Protein AF-A0A762GN26-F1 (afdb_monomer)

InterPro domains:
  IPR032493 Phage tail tube protein family [PF16463] (16-142)

Sequence 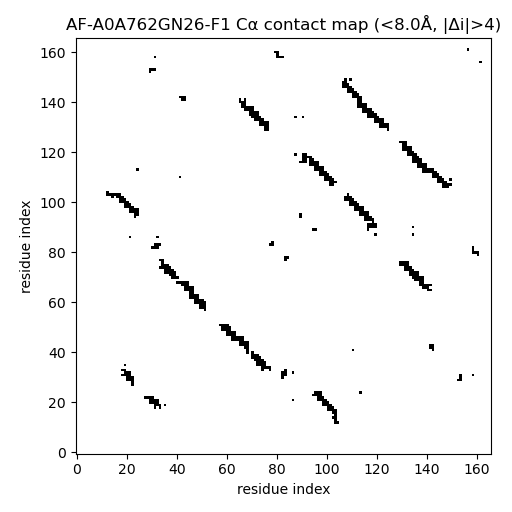(166 aa):
MTDTVTNDERNATLGAGTKSYWRPLGSTEWKKCPGLISIGDVGNEAPTLEQTTLEDKAKRYMAGIFDGPDKELKGRRYPGNTYQNEFAAAARASELVEMRHEWPTTPIISAEYEVALLGYRVVETSNTETVNFVVKGKQNGLVIWNDNATAAFPDDDAASGADPDE

Structure (mmCIF, N/CA/C/O backbone):
data_AF-A0A762GN26-F1
#
_entry.id   AF-A0A762GN26-F1
#
loop_
_atom_site.group_PDB
_atom_site.id
_atom_site.type_symbol
_atom_site.label_atom_id
_atom_site.label_alt_id
_atom_site.label_comp_id
_atom_site.label_asym_id
_atom_site.label_entity_id
_atom_site.label_seq_id
_atom_site.pdbx_PDB_ins_code
_atom_site.Cartn_x
_atom_site.Cartn_y
_atom_site.Cartn_z
_atom_site.occupancy
_atom_site.B_iso_or_equiv
_atom_site.auth_seq_id
_atom_site.auth_comp_id
_atom_site.auth_asym_id
_atom_site.auth_atom_id
_atom_site.pdbx_PDB_model_num
ATOM 1 N N . MET A 1 1 ? -10.911 11.044 -39.893 1.00 39.16 1 MET A N 1
ATOM 2 C CA . MET A 1 1 ? -12.113 10.887 -39.054 1.00 39.16 1 MET A CA 1
ATOM 3 C C . MET A 1 1 ? -11.787 9.733 -38.135 1.00 39.16 1 MET A C 1
ATOM 5 O O . MET A 1 1 ? -11.854 8.595 -38.568 1.00 39.16 1 MET A O 1
ATOM 9 N N . THR A 1 2 ? -11.211 10.030 -36.978 1.00 35.72 2 THR A N 1
ATOM 10 C CA . THR A 1 2 ? -10.709 9.010 -36.053 1.00 35.72 2 THR A CA 1
ATOM 11 C C . THR A 1 2 ? -11.493 9.176 -34.774 1.00 35.72 2 THR A C 1
ATOM 13 O O . THR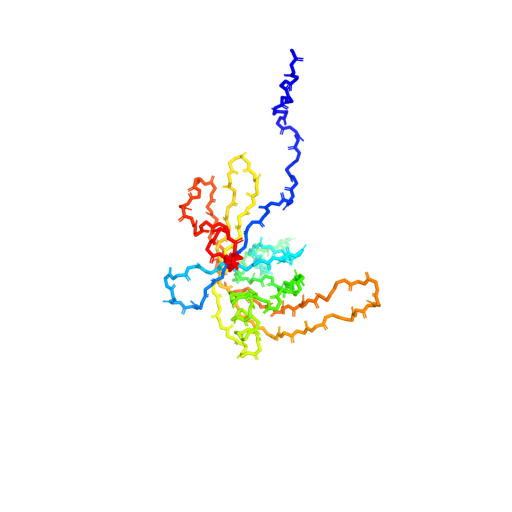 A 1 2 ? -11.503 10.257 -34.186 1.00 35.72 2 THR A O 1
ATOM 16 N N . ASP A 1 3 ? -12.243 8.120 -34.475 1.00 37.59 3 ASP A N 1
ATOM 17 C CA . ASP A 1 3 ? -13.288 8.055 -33.474 1.00 37.59 3 ASP A CA 1
ATOM 18 C C . ASP A 1 3 ? -12.842 8.640 -32.144 1.00 37.59 3 ASP A C 1
ATOM 20 O O . ASP A 1 3 ? -11.898 8.187 -31.497 1.00 37.59 3 ASP A O 1
ATOM 24 N N . THR A 1 4 ? -13.586 9.656 -31.729 1.00 43.66 4 THR A N 1
ATOM 25 C CA . THR A 1 4 ? -13.675 10.071 -30.342 1.00 43.66 4 THR A CA 1
ATOM 26 C C . THR A 1 4 ? -14.342 8.905 -29.623 1.00 43.66 4 THR A C 1
ATOM 28 O O . THR A 1 4 ? -15.568 8.785 -29.641 1.00 43.66 4 THR A O 1
ATOM 31 N N . VAL A 1 5 ? -13.538 7.999 -29.055 1.00 49.25 5 VAL A N 1
ATOM 32 C CA . VAL A 1 5 ? -14.029 7.043 -28.060 1.00 49.25 5 VAL A CA 1
ATOM 33 C C . VAL A 1 5 ? -14.562 7.913 -26.937 1.00 49.25 5 VAL A C 1
ATOM 35 O O . VAL A 1 5 ? -13.825 8.551 -26.189 1.00 49.25 5 VAL A O 1
ATOM 38 N N . THR A 1 6 ? -15.871 8.078 -26.972 1.00 47.00 6 THR A N 1
ATOM 39 C CA . THR A 1 6 ? -16.635 8.918 -26.078 1.00 47.00 6 THR A CA 1
ATOM 40 C C . THR A 1 6 ? -16.407 8.357 -24.683 1.00 47.00 6 THR A C 1
ATOM 42 O O . THR A 1 6 ? -16.551 7.153 -24.469 1.00 47.00 6 THR A O 1
ATOM 45 N N . ASN A 1 7 ? -16.004 9.217 -23.745 1.00 52.66 7 ASN A N 1
ATOM 46 C CA . ASN A 1 7 ? -16.131 8.942 -22.318 1.00 52.66 7 ASN A CA 1
ATOM 47 C C . ASN A 1 7 ? -17.623 8.688 -22.034 1.00 52.66 7 ASN A C 1
ATOM 49 O O . ASN A 1 7 ? -18.362 9.610 -21.706 1.00 52.66 7 ASN A O 1
ATOM 53 N N . ASP A 1 8 ? -18.087 7.458 -22.256 1.00 53.34 8 ASP A N 1
ATOM 54 C CA . ASP A 1 8 ? -19.353 6.967 -21.728 1.00 53.34 8 ASP A CA 1
ATOM 55 C C . ASP A 1 8 ? -19.150 6.830 -20.218 1.00 53.34 8 ASP A C 1
ATOM 57 O O . ASP A 1 8 ? -18.243 6.126 -19.771 1.00 53.34 8 ASP A O 1
ATOM 61 N N . GLU A 1 9 ? -19.977 7.517 -19.431 1.00 59.56 9 GLU A N 1
ATOM 62 C CA . GLU A 1 9 ? -19.920 7.558 -17.961 1.00 59.56 9 GLU A CA 1
ATOM 63 C C . GLU A 1 9 ? -20.077 6.168 -17.310 1.00 59.56 9 GLU A C 1
ATOM 65 O O . GLU A 1 9 ? -19.914 6.012 -16.103 1.00 59.56 9 GLU A O 1
ATOM 70 N N . ARG A 1 10 ? -20.387 5.139 -18.108 1.00 60.44 10 ARG A N 1
ATOM 71 C CA . ARG A 1 10 ? -20.517 3.737 -17.691 1.00 60.44 10 ARG A CA 1
ATOM 72 C C . ARG A 1 10 ? -19.246 2.906 -17.895 1.00 60.44 10 ARG A C 1
ATOM 74 O O . ARG A 1 10 ? -19.227 1.740 -17.503 1.00 60.44 10 ARG A O 1
ATOM 81 N N . ASN A 1 11 ? -18.202 3.458 -18.514 1.00 69.69 11 ASN A N 1
ATOM 82 C CA . ASN A 1 11 ? -16.968 2.722 -18.776 1.00 69.69 11 ASN A CA 1
ATOM 83 C C . ASN A 1 11 ? -16.071 2.678 -17.532 1.00 69.69 11 ASN A C 1
ATOM 85 O O . ASN A 1 11 ? -15.651 3.705 -17.004 1.00 69.69 11 ASN A O 1
ATOM 89 N N . ALA A 1 12 ? -15.732 1.468 -17.086 1.00 69.81 12 ALA A N 1
ATOM 90 C CA . ALA A 1 12 ? -14.774 1.269 -16.004 1.00 69.81 12 ALA A CA 1
ATOM 91 C C . ALA A 1 12 ? -13.337 1.595 -16.455 1.00 69.81 12 ALA A C 1
ATOM 93 O O . ALA A 1 12 ? -12.950 1.330 -17.594 1.00 69.81 12 ALA A O 1
ATOM 94 N N . THR A 1 13 ? -12.524 2.125 -15.537 1.00 78.69 13 THR A N 1
ATOM 95 C CA . THR A 1 13 ? -11.092 2.373 -15.767 1.00 78.69 13 THR A CA 1
ATOM 96 C C . THR A 1 13 ? -10.274 1.126 -15.422 1.00 78.69 13 THR A C 1
ATOM 98 O O . THR A 1 13 ? -10.460 0.527 -14.364 1.00 78.69 13 THR A O 1
ATOM 101 N N . LEU A 1 14 ? -9.342 0.735 -16.296 1.00 81.69 14 LEU A N 1
ATOM 102 C CA . LEU A 1 14 ? -8.388 -0.339 -16.010 1.00 81.69 14 LEU A CA 1
ATOM 103 C C . LEU A 1 14 ? -7.387 0.102 -14.932 1.00 81.69 14 LEU A C 1
ATOM 105 O O . LEU A 1 14 ? -6.844 1.195 -15.005 1.00 81.69 14 LEU A O 1
ATOM 109 N N . GLY A 1 15 ? -7.048 -0.780 -13.988 1.00 78.00 15 GLY A N 1
ATOM 110 C CA . GLY A 1 15 ? -5.979 -0.514 -13.010 1.00 78.00 15 GLY A CA 1
ATOM 111 C C . GLY A 1 15 ? -4.562 -0.499 -13.610 1.00 78.00 15 GLY A C 1
ATOM 112 O O . GLY A 1 15 ? -3.594 -0.165 -12.931 1.00 78.00 15 GLY A O 1
ATOM 113 N N . ALA A 1 16 ? -4.409 -0.873 -14.883 1.00 76.75 16 ALA A N 1
ATOM 114 C CA . ALA A 1 16 ? -3.132 -0.780 -15.579 1.00 76.75 16 ALA A CA 1
ATOM 115 C C . ALA A 1 16 ? -2.727 0.695 -15.726 1.00 76.75 16 ALA A C 1
ATOM 117 O O . ALA A 1 16 ? -3.457 1.479 -16.322 1.00 76.75 16 ALA A O 1
ATOM 118 N N . GLY A 1 17 ? -1.561 1.055 -15.187 1.00 81.38 17 GLY A N 1
ATOM 119 C CA . GLY A 1 17 ? -1.115 2.447 -15.073 1.00 81.38 17 GLY A CA 1
ATOM 120 C C . GLY A 1 17 ? -1.088 2.968 -13.636 1.00 81.38 17 GLY A C 1
ATOM 121 O O . GLY A 1 17 ? -0.622 4.083 -13.423 1.00 81.38 17 GLY A O 1
ATOM 122 N N . THR A 1 18 ? -1.521 2.169 -12.650 1.00 86.25 18 THR A N 1
ATOM 123 C CA . THR A 1 18 ? -1.385 2.537 -11.237 1.00 86.25 18 THR A CA 1
ATOM 124 C C . THR A 1 18 ? 0.078 2.773 -10.867 1.00 86.25 18 THR A C 1
ATOM 126 O O . THR A 1 18 ? 0.925 1.886 -11.011 1.00 86.25 18 THR A O 1
ATOM 129 N N . LYS A 1 19 ? 0.374 3.965 -10.346 1.00 89.50 19 LYS A N 1
ATOM 130 C CA . LYS A 1 19 ? 1.703 4.330 -9.847 1.00 89.50 19 LYS A CA 1
ATOM 131 C C . LYS A 1 19 ? 1.742 4.131 -8.340 1.00 89.50 19 LYS A C 1
ATOM 133 O O . LYS A 1 19 ? 0.798 4.473 -7.635 1.00 89.50 19 LYS A O 1
ATOM 138 N N . SER A 1 20 ? 2.820 3.525 -7.853 1.00 90.38 20 SER A N 1
ATOM 139 C CA . SER A 1 20 ? 2.993 3.226 -6.433 1.00 90.38 20 SER A CA 1
ATOM 140 C C . SER A 1 20 ? 4.288 3.825 -5.926 1.00 90.38 20 SER A C 1
ATOM 142 O O . SER A 1 20 ? 5.348 3.637 -6.529 1.00 90.38 20 SER A O 1
ATOM 144 N N . TYR A 1 21 ? 4.192 4.509 -4.799 1.00 91.75 21 TYR A N 1
ATOM 145 C CA . TYR A 1 21 ? 5.293 5.191 -4.147 1.00 91.75 21 TYR A CA 1
ATOM 146 C C . TYR A 1 21 ? 5.355 4.771 -2.685 1.00 91.75 21 TYR A C 1
ATOM 148 O O . TYR A 1 21 ? 4.352 4.378 -2.087 1.00 91.75 21 TYR A O 1
ATOM 156 N N . TRP A 1 22 ? 6.548 4.839 -2.116 1.00 92.31 22 TRP A N 1
ATOM 157 C CA . TRP A 1 22 ? 6.790 4.535 -0.718 1.00 92.31 22 TRP A CA 1
ATOM 158 C C . TRP A 1 22 ? 7.822 5.499 -0.144 1.00 92.31 22 TRP A C 1
ATOM 160 O O . TRP A 1 22 ? 8.651 6.047 -0.874 1.00 92.31 22 TRP A O 1
ATOM 170 N N . ARG A 1 23 ? 7.794 5.683 1.169 1.00 91.12 23 ARG A N 1
ATOM 171 C CA . ARG A 1 23 ? 8.850 6.370 1.910 1.00 91.12 23 ARG A CA 1
ATOM 172 C C . ARG A 1 23 ? 8.930 5.834 3.338 1.00 91.12 23 ARG A C 1
ATOM 174 O O . ARG A 1 23 ? 7.910 5.392 3.862 1.00 91.12 23 ARG A O 1
ATOM 181 N N . PRO A 1 24 ? 10.101 5.869 3.990 1.00 89.38 24 PRO A N 1
ATOM 182 C CA . PRO A 1 24 ? 10.182 5.619 5.427 1.00 89.38 24 PRO A CA 1
ATOM 183 C C . PRO A 1 24 ? 9.281 6.592 6.196 1.00 89.38 24 PRO A C 1
ATOM 185 O O . PRO A 1 24 ? 9.185 7.759 5.800 1.00 89.38 24 PRO A O 1
ATOM 188 N N . LEU A 1 25 ? 8.650 6.142 7.286 1.00 86.25 25 LEU A N 1
ATOM 189 C CA . LEU A 1 25 ? 7.822 7.026 8.113 1.00 86.25 25 LEU A CA 1
ATOM 190 C C . LEU A 1 25 ? 8.634 8.256 8.559 1.00 86.25 25 LEU A C 1
ATOM 192 O O . LEU A 1 25 ? 9.735 8.128 9.094 1.00 86.25 25 LEU A O 1
ATOM 196 N N . GLY A 1 26 ? 8.081 9.452 8.345 1.00 80.19 26 GLY A N 1
ATOM 197 C CA . GLY A 1 26 ? 8.726 10.720 8.704 1.00 80.19 26 GLY A CA 1
ATOM 198 C C . GLY A 1 26 ? 9.728 11.251 7.672 1.00 80.19 26 GLY A C 1
ATOM 199 O O . GLY A 1 26 ? 10.264 12.343 7.859 1.00 80.19 26 GLY A O 1
ATOM 200 N N . SER A 1 27 ? 9.964 10.527 6.575 1.00 86.94 27 SER A N 1
ATOM 201 C CA . SER A 1 27 ? 10.691 11.058 5.420 1.00 86.94 27 SER A CA 1
ATOM 202 C C . SER A 1 27 ? 9.787 11.963 4.578 1.00 86.94 27 SER A C 1
ATOM 204 O O . SER A 1 27 ? 8.576 11.768 4.507 1.00 86.94 27 SER A O 1
ATOM 206 N N . THR A 1 28 ? 10.368 12.952 3.904 1.00 84.19 28 THR A N 1
ATOM 207 C CA . THR A 1 28 ? 9.643 13.842 2.981 1.00 84.19 28 THR A CA 1
ATOM 208 C C . THR A 1 28 ? 9.732 13.388 1.525 1.00 84.19 28 THR A C 1
ATOM 210 O O . THR A 1 28 ? 8.930 13.824 0.700 1.00 84.19 28 THR A O 1
ATOM 213 N N . GLU A 1 29 ? 10.672 12.498 1.203 1.00 87.44 29 GLU A N 1
ATOM 214 C CA . GLU A 1 29 ? 10.971 12.073 -0.164 1.00 87.44 29 GLU A CA 1
ATOM 215 C C . GLU A 1 29 ? 10.213 10.793 -0.533 1.00 87.44 29 GLU A C 1
ATOM 217 O O . GLU A 1 29 ? 10.412 9.742 0.079 1.00 87.44 29 GLU A O 1
ATOM 222 N N . TRP A 1 30 ? 9.363 10.876 -1.559 1.00 87.50 30 TRP A N 1
ATOM 223 C CA . TRP A 1 30 ? 8.655 9.727 -2.121 1.00 87.50 30 TRP A CA 1
ATOM 224 C C . TRP A 1 30 ? 9.522 8.983 -3.132 1.00 87.50 30 TRP A C 1
ATOM 226 O O . TRP A 1 30 ? 9.978 9.556 -4.119 1.00 87.50 30 TRP A O 1
ATOM 236 N N . LYS A 1 31 ? 9.681 7.676 -2.930 1.00 89.94 31 LYS A N 1
ATOM 237 C CA . LYS A 1 31 ? 10.429 6.783 -3.816 1.00 89.94 31 LYS A CA 1
ATOM 238 C C . LYS A 1 31 ? 9.461 5.929 -4.615 1.00 89.94 31 LYS A C 1
ATOM 240 O O . LYS A 1 31 ? 8.552 5.313 -4.058 1.00 89.94 31 LYS A O 1
ATOM 245 N N . LYS A 1 32 ? 9.642 5.855 -5.932 1.00 89.06 32 LYS A N 1
ATOM 246 C CA . LYS A 1 32 ? 8.796 5.006 -6.781 1.00 89.06 32 LYS A CA 1
ATOM 247 C C . LYS A 1 32 ? 9.076 3.530 -6.481 1.00 89.06 32 LYS A C 1
ATOM 249 O O . LYS A 1 32 ? 10.231 3.116 -6.458 1.00 89.06 32 LYS A O 1
ATOM 254 N N . CYS A 1 33 ? 8.033 2.724 -6.288 1.00 86.81 33 CYS A N 1
ATOM 255 C CA . CYS A 1 33 ? 8.135 1.265 -6.204 1.00 86.81 33 CYS A CA 1
ATOM 256 C C . CYS A 1 33 ? 7.696 0.651 -7.544 1.00 86.81 33 CYS A C 1
ATOM 258 O O . CYS A 1 33 ? 6.504 0.392 -7.746 1.00 86.81 33 CYS A O 1
ATOM 260 N N . PRO A 1 34 ? 8.615 0.453 -8.507 1.00 82.75 34 PRO A N 1
ATOM 261 C CA . PRO A 1 34 ? 8.246 -0.104 -9.797 1.00 82.75 34 PRO A CA 1
ATOM 262 C C . PRO A 1 34 ? 7.913 -1.594 -9.692 1.00 82.75 34 PRO A C 1
ATOM 264 O O . PRO A 1 34 ? 8.446 -2.327 -8.854 1.00 82.75 34 PRO A O 1
ATOM 267 N N . GLY A 1 35 ? 7.075 -2.057 -10.620 1.00 81.81 35 GLY A N 1
ATOM 268 C CA . GLY A 1 35 ? 6.834 -3.481 -10.839 1.00 81.81 35 GLY A CA 1
ATOM 269 C C . GLY A 1 35 ? 5.795 -4.127 -9.948 1.00 81.81 35 GLY A C 1
ATOM 270 O O . GLY A 1 35 ? 5.666 -5.347 -10.018 1.00 81.81 35 GLY A O 1
ATOM 271 N N . LEU A 1 36 ? 5.063 -3.368 -9.130 1.00 88.00 36 LEU A N 1
ATOM 272 C CA . LEU A 1 36 ? 3.927 -3.921 -8.400 1.00 88.00 36 LEU A CA 1
ATOM 273 C C . LEU A 1 36 ? 2.849 -4.386 -9.387 1.00 88.00 36 LEU A C 1
ATOM 275 O O . LEU A 1 36 ? 2.430 -3.648 -10.273 1.00 88.00 36 LEU A O 1
ATOM 279 N N . ILE A 1 37 ? 2.437 -5.640 -9.227 1.00 88.75 37 ILE A N 1
ATOM 280 C CA . ILE A 1 37 ? 1.393 -6.305 -10.018 1.00 88.75 37 ILE A CA 1
ATOM 281 C C . ILE A 1 37 ? 0.097 -6.468 -9.220 1.00 88.75 37 ILE A C 1
ATOM 283 O O . ILE A 1 37 ? -0.960 -6.680 -9.801 1.00 88.75 37 ILE A O 1
ATOM 287 N N . SER A 1 38 ? 0.175 -6.392 -7.890 1.00 88.56 38 SER A N 1
ATOM 288 C CA . SER A 1 38 ? -0.971 -6.444 -6.985 1.00 88.56 38 SER A CA 1
ATOM 289 C C . SER A 1 38 ? -0.649 -5.654 -5.724 1.00 88.56 38 SER A C 1
ATOM 291 O O . SER A 1 38 ? 0.394 -5.886 -5.112 1.00 88.56 38 SER A O 1
ATOM 293 N N . ILE A 1 39 ? -1.549 -4.753 -5.330 1.00 86.62 39 ILE A N 1
ATOM 294 C CA . ILE A 1 39 ? -1.401 -3.896 -4.141 1.00 86.62 39 ILE A CA 1
ATOM 295 C C . ILE A 1 39 ? -2.311 -4.315 -2.969 1.00 86.62 39 ILE A C 1
ATOM 297 O O . ILE A 1 39 ? -2.121 -3.849 -1.848 1.00 86.62 39 ILE A O 1
ATOM 301 N N . GLY A 1 40 ? -3.249 -5.241 -3.206 1.00 84.06 40 GLY A N 1
ATOM 302 C CA . GLY A 1 40 ? -4.273 -5.627 -2.230 1.00 84.06 40 GLY A CA 1
ATOM 303 C C . GLY A 1 40 ? -5.329 -4.538 -2.017 1.00 84.06 40 GLY A C 1
ATOM 304 O O . GLY A 1 40 ? -5.299 -3.495 -2.672 1.00 84.06 40 GLY A O 1
ATOM 305 N N . ASP A 1 41 ? -6.261 -4.785 -1.101 1.00 83.94 41 ASP A N 1
ATOM 306 C CA . ASP A 1 41 ? -7.343 -3.843 -0.809 1.00 83.94 41 ASP A CA 1
ATOM 307 C C . ASP A 1 41 ? -6.810 -2.623 -0.055 1.00 83.94 41 ASP A C 1
ATOM 309 O O . ASP A 1 41 ? -6.001 -2.752 0.866 1.00 83.94 41 ASP A O 1
ATOM 313 N N . VAL A 1 42 ? -7.243 -1.424 -0.451 1.00 83.06 42 VAL A N 1
ATOM 314 C CA . VAL A 1 42 ? -6.882 -0.144 0.175 1.00 83.06 42 VAL A CA 1
ATOM 315 C C . VAL A 1 42 ? -8.138 0.499 0.740 1.00 83.06 42 VAL A C 1
ATOM 317 O O . VAL A 1 42 ? -9.081 0.769 0.007 1.00 83.06 42 VAL A O 1
ATOM 320 N N . GLY A 1 43 ? -8.139 0.761 2.043 1.00 79.81 43 GLY A N 1
ATOM 321 C CA . GLY A 1 43 ? -9.281 1.347 2.734 1.00 79.81 43 GLY A CA 1
ATOM 322 C C . GLY A 1 43 ? -9.210 1.098 4.231 1.00 79.81 43 GLY A C 1
ATOM 323 O O . GLY A 1 43 ? -8.283 0.454 4.715 1.00 79.81 43 GLY A O 1
ATOM 324 N N . ASN A 1 44 ? -10.181 1.610 4.971 1.00 77.75 44 ASN A N 1
ATOM 325 C CA . ASN A 1 44 ? -10.364 1.288 6.380 1.00 77.75 44 ASN A CA 1
ATOM 326 C C . ASN A 1 44 ? -11.748 0.679 6.560 1.00 77.75 44 ASN A C 1
ATOM 328 O O . ASN A 1 44 ? -12.724 1.231 6.054 1.00 77.75 44 ASN A O 1
ATOM 332 N N . GLU A 1 45 ? -11.839 -0.401 7.330 1.00 72.06 45 GLU A N 1
ATOM 333 C CA . GLU A 1 45 ? -13.119 -0.973 7.737 1.00 72.06 45 GLU A CA 1
ATOM 334 C C . GLU A 1 45 ? -13.237 -0.902 9.259 1.00 72.06 45 GLU A C 1
ATOM 336 O O . GLU A 1 45 ? -12.294 -1.189 10.000 1.00 72.06 45 GLU A O 1
ATOM 341 N N . ALA A 1 46 ? -14.396 -0.459 9.742 1.00 70.50 46 ALA A N 1
ATOM 342 C CA . ALA A 1 46 ? -14.688 -0.447 11.168 1.00 70.50 46 ALA A CA 1
ATOM 343 C C . ALA A 1 46 ? -15.433 -1.739 11.541 1.00 70.50 46 ALA A C 1
ATOM 345 O O . ALA A 1 46 ? -16.451 -2.048 10.914 1.00 70.50 46 ALA A O 1
ATOM 346 N N . PRO A 1 47 ? -14.998 -2.478 12.576 1.00 74.25 47 PRO A N 1
ATOM 347 C CA . PRO A 1 47 ? -15.765 -3.605 13.085 1.00 74.25 47 PRO A CA 1
ATOM 348 C C . PRO A 1 47 ? -17.078 -3.114 13.709 1.00 74.25 47 PRO A C 1
ATOM 350 O O . PRO A 1 47 ? -17.155 -2.010 14.252 1.00 74.25 47 PRO A O 1
ATOM 353 N N . THR A 1 48 ? -18.123 -3.939 13.676 1.00 76.44 48 THR A N 1
ATOM 354 C CA . THR A 1 48 ? -19.399 -3.622 14.333 1.00 76.44 48 THR A CA 1
ATOM 355 C C . THR A 1 48 ? -19.329 -3.932 15.826 1.00 76.44 48 THR A C 1
ATOM 357 O O . THR A 1 48 ? -19.074 -5.074 16.208 1.00 76.44 48 THR A O 1
ATOM 360 N N . LEU A 1 49 ? -19.618 -2.946 16.672 1.00 78.81 49 LEU A N 1
ATOM 361 C CA . LEU A 1 49 ? -19.810 -3.117 18.111 1.00 78.81 49 LEU A CA 1
ATOM 362 C C . LEU A 1 49 ? -21.306 -3.206 18.418 1.00 78.81 49 LEU A C 1
ATOM 364 O O . LEU A 1 49 ? -22.083 -2.356 17.987 1.00 78.81 49 LEU A O 1
ATOM 368 N N . GLU A 1 50 ? -21.723 -4.234 19.154 1.00 83.69 50 GLU A N 1
ATOM 369 C CA . GLU A 1 50 ? -23.116 -4.372 19.586 1.00 83.69 50 GLU A CA 1
ATOM 370 C C . GLU A 1 50 ? -23.419 -3.410 20.745 1.00 83.69 50 GLU A C 1
ATOM 372 O O . GLU A 1 50 ? -22.687 -3.357 21.730 1.00 83.69 50 GLU A O 1
ATOM 377 N N . GLN A 1 51 ? -24.515 -2.659 20.623 1.00 84.12 51 GLN A N 1
ATOM 378 C CA . GLN A 1 51 ? -24.981 -1.680 21.612 1.00 84.12 51 GLN A CA 1
ATOM 379 C C . GLN A 1 51 ? -26.453 -1.919 21.995 1.00 84.12 51 GLN A C 1
ATOM 381 O O . GLN A 1 51 ? -27.168 -0.999 22.389 1.00 84.12 51 GLN A O 1
ATOM 386 N N . THR A 1 52 ? -26.936 -3.152 21.840 1.00 76.25 52 THR A N 1
ATOM 387 C CA . THR A 1 52 ? -28.305 -3.530 22.201 1.00 76.25 52 THR A CA 1
ATOM 388 C C . THR A 1 52 ? -28.532 -3.312 23.702 1.00 76.25 52 THR A C 1
ATOM 390 O O . THR A 1 52 ? -27.821 -3.881 24.532 1.00 76.25 52 THR A O 1
ATOM 393 N N . THR A 1 53 ? -29.519 -2.493 24.066 1.00 75.06 53 THR A N 1
ATOM 394 C CA . THR A 1 53 ? -29.924 -2.277 25.465 1.00 75.06 53 THR A CA 1
ATOM 395 C C . THR A 1 53 ? -31.000 -3.284 25.895 1.00 75.06 53 THR A C 1
ATOM 397 O O . THR A 1 53 ? -31.633 -3.920 25.057 1.00 75.06 53 THR A O 1
ATOM 400 N N . LEU A 1 54 ? -31.246 -3.431 27.205 1.00 69.12 54 LEU A N 1
ATOM 401 C CA . LEU A 1 54 ? -32.282 -4.335 27.747 1.00 69.12 54 LEU A CA 1
ATOM 402 C C . LEU A 1 54 ? -33.711 -3.989 27.286 1.00 69.12 54 LEU A C 1
ATOM 404 O O . LEU A 1 54 ? -34.594 -4.844 27.329 1.00 69.12 54 LEU A O 1
ATOM 408 N N . GLU A 1 55 ? -33.941 -2.745 26.870 1.00 72.94 55 GLU A N 1
ATOM 409 C CA . GLU A 1 55 ? -35.237 -2.262 26.382 1.00 72.94 55 GLU A CA 1
ATOM 410 C C . GLU A 1 55 ? -35.412 -2.475 24.871 1.00 72.94 55 GLU A C 1
ATOM 412 O O . GLU A 1 55 ? -36.537 -2.454 24.358 1.00 72.94 55 GLU A O 1
ATOM 417 N N . ASP A 1 56 ? -34.310 -2.697 24.149 1.00 68.44 56 ASP A N 1
ATOM 418 C CA . ASP A 1 56 ? -34.337 -2.882 22.709 1.00 68.44 56 ASP A CA 1
ATOM 419 C C . ASP A 1 56 ? -34.896 -4.267 22.356 1.00 68.44 56 ASP A C 1
ATOM 421 O O . ASP A 1 56 ? -34.426 -5.314 22.796 1.00 68.44 56 ASP A O 1
ATOM 425 N N . LYS A 1 57 ? -35.907 -4.276 21.485 1.00 76.88 57 LYS A N 1
ATOM 426 C CA . LYS A 1 57 ? -36.526 -5.505 20.9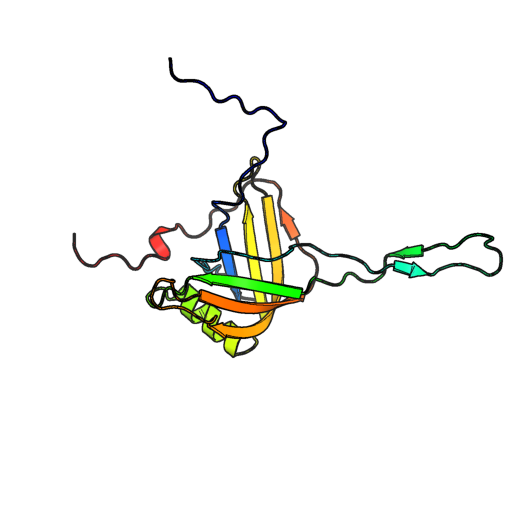59 1.00 76.88 57 LYS A CA 1
ATOM 427 C C . LYS A 1 57 ? -35.845 -6.028 19.688 1.00 76.88 57 LYS A C 1
ATOM 429 O O . LYS A 1 57 ? -36.299 -7.013 19.112 1.00 76.88 57 LYS A O 1
ATOM 434 N N . ALA A 1 58 ? -34.788 -5.357 19.233 1.00 64.62 58 ALA A N 1
ATOM 435 C CA . ALA A 1 58 ? -34.004 -5.700 18.051 1.00 64.62 58 ALA A CA 1
ATOM 436 C C . ALA A 1 58 ? -32.540 -5.290 18.258 1.00 64.62 58 ALA A C 1
ATOM 438 O O . ALA A 1 58 ? -32.263 -4.327 18.970 1.00 64.62 58 ALA A O 1
ATOM 439 N N . LYS A 1 59 ? -31.608 -6.010 17.623 1.00 79.50 59 LYS A N 1
ATOM 440 C CA . LYS A 1 59 ? -30.172 -5.744 17.773 1.00 79.50 59 LYS A CA 1
ATOM 441 C C . LYS A 1 59 ? -29.791 -4.385 17.192 1.00 79.50 59 LYS A C 1
ATOM 443 O O . LYS A 1 59 ? -30.244 -4.028 16.104 1.00 79.50 59 LYS A O 1
ATOM 448 N N . ARG A 1 60 ? -28.926 -3.657 17.899 1.00 68.75 60 ARG A N 1
ATOM 449 C CA . ARG A 1 60 ? -28.388 -2.360 17.463 1.00 68.75 60 ARG A CA 1
ATOM 450 C C . ARG A 1 60 ? -26.868 -2.413 17.478 1.00 68.75 60 ARG A C 1
ATOM 452 O O . ARG A 1 60 ? -26.274 -2.991 18.385 1.00 68.75 60 ARG A O 1
ATOM 459 N N . TYR A 1 61 ? -26.254 -1.802 16.472 1.00 83.06 61 TYR A N 1
ATOM 460 C CA . TYR A 1 61 ? -24.808 -1.813 16.272 1.00 83.06 61 TYR A CA 1
ATOM 461 C C . TYR A 1 61 ? -24.285 -0.391 16.072 1.00 83.06 61 TYR A C 1
ATOM 463 O O . TYR A 1 61 ? -24.980 0.451 15.501 1.00 83.06 61 TYR A O 1
ATOM 471 N N . MET A 1 62 ? -23.053 -0.148 16.510 1.00 76.56 62 MET A N 1
ATOM 472 C CA . MET A 1 62 ? -22.277 1.059 16.230 1.00 76.56 62 MET A CA 1
ATOM 473 C C . MET A 1 62 ? -20.926 0.692 15.599 1.00 76.56 62 MET A C 1
ATOM 475 O O . MET A 1 62 ? -20.473 -0.447 15.710 1.00 76.56 62 MET A O 1
ATOM 479 N N . ALA A 1 63 ? -20.280 1.645 14.928 1.00 72.12 63 ALA A N 1
ATOM 480 C CA . ALA A 1 63 ? -18.942 1.446 14.373 1.00 72.12 63 ALA A CA 1
ATOM 481 C C . ALA A 1 63 ? -17.877 1.471 15.484 1.00 72.12 63 ALA A C 1
ATOM 483 O O . ALA A 1 63 ? -17.904 2.340 16.357 1.00 72.12 63 ALA A O 1
ATOM 484 N N . GLY A 1 64 ? -16.955 0.509 15.453 1.00 73.81 64 GLY A N 1
ATOM 485 C CA . GLY A 1 64 ? -15.774 0.457 16.312 1.00 73.81 64 GLY A CA 1
ATOM 486 C C . GLY A 1 64 ? -14.605 1.293 15.790 1.00 73.81 64 GLY A C 1
ATOM 487 O O . GLY A 1 64 ? -14.749 2.107 14.881 1.00 73.81 64 GLY A O 1
ATOM 488 N N . ILE A 1 65 ? -13.428 1.089 16.385 1.00 75.12 65 ILE A N 1
ATOM 489 C CA . ILE A 1 65 ? -12.185 1.735 15.943 1.00 75.12 65 ILE A CA 1
ATOM 490 C C . ILE A 1 65 ? -11.767 1.124 14.605 1.00 75.12 65 ILE A C 1
ATOM 492 O O . ILE A 1 65 ? -11.762 -0.097 14.469 1.00 75.12 65 ILE A O 1
ATOM 496 N N . PHE A 1 66 ? -11.423 1.972 13.638 1.00 72.88 66 PHE A N 1
ATOM 497 C CA . PHE A 1 66 ? -10.971 1.538 12.319 1.00 72.88 66 PHE A CA 1
ATOM 498 C C . PHE A 1 66 ? -9.752 0.621 12.419 1.00 72.88 66 PHE A C 1
ATOM 500 O O . PHE A 1 66 ? -8.760 0.979 13.056 1.00 72.88 66 PHE A O 1
ATOM 507 N N . ASP A 1 67 ? -9.828 -0.527 11.748 1.00 75.56 67 ASP A N 1
ATOM 508 C CA . ASP A 1 67 ? -8.682 -1.394 11.494 1.00 75.56 67 ASP A CA 1
ATOM 509 C C . ASP A 1 67 ? -8.348 -1.344 9.997 1.00 75.56 67 ASP A C 1
ATOM 511 O O . ASP A 1 67 ? -9.222 -1.211 9.132 1.00 75.56 67 ASP A O 1
ATOM 515 N N . GLY A 1 68 ? -7.058 -1.373 9.684 1.00 76.38 68 GLY A N 1
ATOM 516 C CA . GLY A 1 68 ? -6.587 -1.433 8.307 1.00 76.38 68 GLY A CA 1
ATOM 517 C C . GLY A 1 68 ? -6.541 -2.883 7.819 1.00 76.38 68 GLY A C 1
ATOM 518 O O . GLY A 1 68 ? -6.245 -3.784 8.606 1.00 76.38 68 GLY A O 1
ATOM 519 N N . PRO A 1 69 ? -6.803 -3.165 6.535 1.00 84.38 69 PRO A N 1
ATOM 520 C CA . PRO A 1 69 ? -6.696 -4.518 6.008 1.00 84.38 69 PRO A CA 1
ATOM 521 C C . PRO A 1 69 ? -5.249 -5.032 6.054 1.00 84.38 69 PRO A C 1
ATOM 523 O O . PRO A 1 69 ? -4.278 -4.263 6.038 1.00 84.38 69 PRO A O 1
ATOM 526 N N . ASP A 1 70 ? -5.106 -6.357 6.080 1.00 86.62 70 ASP A N 1
ATOM 527 C CA . ASP A 1 70 ? -3.825 -7.002 5.802 1.00 86.62 70 ASP A CA 1
ATOM 528 C C . ASP A 1 70 ? -3.412 -6.721 4.352 1.00 86.62 70 ASP A C 1
ATOM 530 O O . ASP A 1 70 ? -4.215 -6.783 3.419 1.00 86.62 70 ASP A O 1
ATOM 534 N N . LYS A 1 71 ? -2.132 -6.417 4.151 1.00 87.06 71 LYS A N 1
ATOM 535 C CA . LYS A 1 71 ? -1.555 -6.088 2.849 1.00 87.06 71 LYS A CA 1
ATOM 536 C C . LYS A 1 71 ? -0.705 -7.237 2.340 1.00 87.06 71 LYS A C 1
ATOM 538 O O . LYS A 1 71 ? 0.171 -7.747 3.038 1.00 87.06 71 LYS A O 1
ATOM 543 N N . GLU A 1 72 ? -0.908 -7.586 1.074 1.00 90.50 72 GLU A N 1
ATOM 544 C CA . GLU A 1 72 ? -0.022 -8.477 0.328 1.00 90.50 72 GLU A CA 1
ATOM 545 C C . GLU A 1 72 ? 0.379 -7.807 -0.993 1.00 90.50 72 GLU A C 1
ATOM 547 O O . GLU A 1 72 ? -0.288 -7.938 -2.019 1.00 90.50 72 GLU A O 1
ATOM 552 N N . LEU A 1 73 ? 1.490 -7.069 -0.953 1.00 91.25 73 LEU A N 1
ATOM 553 C CA . LEU A 1 73 ? 2.054 -6.368 -2.101 1.00 91.25 73 LEU A CA 1
ATOM 554 C C . LEU A 1 73 ? 2.865 -7.362 -2.928 1.00 91.25 73 LEU A C 1
ATOM 556 O O . LEU A 1 73 ? 3.863 -7.901 -2.447 1.00 91.25 73 LEU A O 1
ATOM 560 N N . LYS A 1 74 ? 2.457 -7.610 -4.171 1.00 91.94 74 LYS A N 1
ATOM 561 C CA . LYS A 1 74 ? 3.176 -8.492 -5.098 1.00 91.94 74 LYS A CA 1
ATOM 562 C C . LYS A 1 74 ? 3.791 -7.667 -6.205 1.00 91.94 74 LYS A C 1
ATOM 564 O O . LYS A 1 74 ? 3.121 -6.805 -6.771 1.00 91.94 74 LYS A O 1
ATOM 569 N N . GLY A 1 75 ? 5.030 -7.972 -6.564 1.00 90.44 75 GLY A N 1
ATOM 570 C CA . GLY A 1 75 ? 5.710 -7.292 -7.656 1.00 90.44 75 GLY A CA 1
ATOM 571 C C . GLY A 1 75 ? 6.710 -8.166 -8.393 1.00 90.44 75 GLY A C 1
ATOM 572 O O . GLY A 1 75 ? 7.148 -9.201 -7.895 1.00 90.44 75 GLY A O 1
ATOM 573 N N . ARG A 1 76 ? 7.084 -7.728 -9.592 1.00 91.00 76 ARG A N 1
ATOM 574 C CA . ARG A 1 76 ? 8.200 -8.279 -10.362 1.00 91.00 76 ARG A CA 1
ATOM 575 C C . ARG A 1 76 ? 9.512 -7.746 -9.816 1.00 91.00 76 ARG A C 1
ATOM 577 O O . ARG A 1 76 ? 9.644 -6.553 -9.538 1.00 91.00 76 ARG A O 1
ATOM 584 N N . ARG A 1 77 ? 10.501 -8.622 -9.678 1.00 89.81 77 ARG A N 1
ATOM 585 C CA . ARG A 1 77 ? 11.812 -8.253 -9.152 1.00 89.81 77 ARG A CA 1
ATOM 586 C C . ARG A 1 77 ? 12.666 -7.570 -10.228 1.00 89.81 77 ARG A C 1
ATOM 588 O O . ARG A 1 77 ? 13.012 -8.186 -11.228 1.00 89.81 77 ARG A O 1
ATOM 595 N N . TYR A 1 78 ? 13.081 -6.334 -9.963 1.00 89.25 78 TYR A N 1
ATOM 596 C CA . TYR A 1 78 ? 14.003 -5.539 -10.777 1.00 89.25 78 TYR A CA 1
ATOM 597 C C . TYR A 1 78 ? 15.310 -5.273 -10.014 1.00 89.25 78 TYR A C 1
ATOM 599 O O . TYR A 1 78 ? 15.401 -4.292 -9.275 1.00 89.25 78 TYR A O 1
ATOM 607 N N . PRO A 1 79 ? 16.337 -6.134 -10.148 1.00 83.38 79 PRO A N 1
ATOM 608 C CA . PRO A 1 79 ? 17.560 -6.044 -9.346 1.00 83.38 79 PRO A CA 1
ATOM 609 C C . PRO A 1 79 ? 18.360 -4.756 -9.551 1.00 83.38 79 PRO A C 1
ATOM 611 O O . PRO A 1 79 ? 18.997 -4.302 -8.604 1.00 83.38 79 PRO A O 1
ATOM 614 N N . GLY A 1 80 ? 18.284 -4.146 -10.736 1.00 87.50 80 GLY A N 1
ATOM 615 C CA . GLY A 1 80 ? 18.957 -2.880 -11.038 1.00 87.50 80 GLY A CA 1
ATOM 616 C C . GLY A 1 80 ? 18.271 -1.632 -10.474 1.00 87.50 80 GLY A C 1
ATOM 617 O O . GLY A 1 80 ? 18.852 -0.557 -10.530 1.00 87.50 80 GLY A O 1
ATOM 618 N N . ASN A 1 81 ? 17.053 -1.739 -9.929 1.00 88.44 81 ASN A N 1
ATOM 619 C CA . ASN A 1 81 ? 16.331 -0.573 -9.425 1.00 88.44 81 ASN A CA 1
ATOM 620 C C . ASN A 1 81 ? 16.616 -0.331 -7.934 1.00 88.44 81 ASN A C 1
ATOM 622 O O . ASN A 1 81 ? 16.214 -1.118 -7.073 1.00 88.44 81 ASN A O 1
ATOM 626 N N . THR A 1 82 ? 17.269 0.792 -7.633 1.00 89.81 82 THR A N 1
ATOM 627 C CA . THR A 1 82 ? 17.660 1.183 -6.270 1.00 89.81 82 THR A CA 1
ATOM 628 C C . THR A 1 82 ? 16.458 1.324 -5.336 1.00 89.81 82 THR A C 1
ATOM 630 O O . THR A 1 82 ? 16.458 0.738 -4.257 1.00 89.81 82 THR A O 1
ATOM 633 N N . TYR A 1 83 ? 15.390 2.001 -5.764 1.00 89.75 83 TYR A N 1
ATOM 634 C CA . TYR A 1 83 ? 14.213 2.224 -4.918 1.00 89.75 83 TYR A CA 1
ATOM 635 C C . TYR A 1 83 ? 13.469 0.933 -4.560 1.00 89.75 83 TYR A C 1
ATOM 637 O O . TYR A 1 83 ? 12.995 0.787 -3.434 1.00 89.75 83 TYR A O 1
ATOM 645 N N . GLN A 1 84 ? 13.399 -0.039 -5.473 1.00 89.31 84 GLN A N 1
ATOM 646 C CA . GLN A 1 84 ? 12.826 -1.351 -5.178 1.00 89.31 84 GLN A CA 1
ATOM 647 C C . GLN A 1 84 ? 13.734 -2.161 -4.239 1.00 89.31 84 GLN A C 1
ATOM 649 O O . GLN A 1 84 ? 13.239 -2.874 -3.366 1.00 89.31 84 GLN A O 1
ATOM 654 N N . ASN A 1 85 ? 15.057 -2.059 -4.397 1.00 89.94 85 ASN A N 1
ATOM 655 C CA . ASN A 1 85 ? 16.017 -2.720 -3.510 1.00 89.94 85 ASN A CA 1
ATOM 656 C C . ASN A 1 85 ? 15.914 -2.192 -2.076 1.00 89.94 85 ASN A C 1
ATOM 658 O O . ASN A 1 85 ? 15.907 -2.982 -1.133 1.00 89.94 85 ASN A O 1
ATOM 662 N N . GLU A 1 86 ? 15.789 -0.876 -1.926 1.00 92.00 86 GLU A N 1
ATOM 663 C CA . GLU A 1 86 ? 15.577 -0.216 -0.641 1.00 92.00 86 GLU A CA 1
ATOM 664 C C . GLU A 1 86 ? 14.228 -0.596 -0.024 1.00 92.00 86 GLU A C 1
ATOM 666 O O . GLU A 1 86 ? 14.182 -0.947 1.152 1.00 92.00 86 GLU A O 1
ATOM 671 N N . PHE A 1 87 ? 13.151 -0.649 -0.816 1.00 91.44 87 PHE A N 1
ATOM 672 C CA . PHE A 1 87 ? 11.852 -1.127 -0.334 1.00 91.44 87 PHE A CA 1
ATOM 673 C C . PHE A 1 87 ? 11.926 -2.577 0.163 1.00 91.44 87 PHE A C 1
ATOM 675 O O . PHE A 1 87 ? 11.409 -2.918 1.225 1.00 91.44 87 PHE A O 1
ATOM 682 N N . ALA A 1 88 ? 12.616 -3.446 -0.580 1.00 90.94 88 ALA A N 1
ATOM 683 C CA . ALA A 1 88 ? 12.837 -4.827 -0.171 1.00 90.94 88 ALA A CA 1
ATOM 684 C C . ALA A 1 88 ? 13.701 -4.928 1.098 1.00 90.94 88 ALA A C 1
ATOM 686 O O . ALA A 1 88 ? 13.507 -5.849 1.889 1.00 90.94 88 ALA A O 1
ATOM 687 N N . ALA A 1 89 ? 14.654 -4.015 1.304 1.00 92.12 89 ALA A N 1
ATOM 688 C CA . ALA A 1 89 ? 15.441 -3.940 2.531 1.00 92.12 89 ALA A CA 1
ATOM 689 C C . ALA A 1 89 ? 14.578 -3.506 3.726 1.00 92.12 89 ALA A C 1
ATOM 691 O O . ALA A 1 89 ? 14.567 -4.217 4.730 1.00 92.12 89 ALA A O 1
ATOM 692 N N . ALA A 1 90 ? 13.779 -2.445 3.577 1.00 90.50 90 ALA A N 1
ATOM 693 C CA . ALA A 1 90 ? 12.822 -1.992 4.588 1.00 90.50 90 ALA A CA 1
ATOM 694 C C . ALA A 1 90 ? 11.823 -3.105 4.959 1.00 90.50 90 ALA A C 1
ATOM 696 O O . ALA A 1 90 ? 11.566 -3.372 6.132 1.00 90.50 90 ALA A O 1
ATOM 697 N N . ALA A 1 91 ? 11.332 -3.850 3.961 1.00 91.69 91 ALA A N 1
ATOM 698 C CA . ALA A 1 91 ? 10.442 -4.988 4.178 1.00 91.69 91 ALA A CA 1
ATOM 699 C C . ALA A 1 91 ? 11.103 -6.148 4.938 1.00 91.69 91 ALA A C 1
ATOM 701 O O . ALA A 1 91 ? 10.444 -6.816 5.732 1.00 91.69 91 ALA A O 1
ATOM 702 N N . ARG A 1 92 ? 12.399 -6.405 4.715 1.00 90.00 92 ARG A N 1
ATOM 703 C CA . ARG A 1 92 ? 13.165 -7.406 5.483 1.00 90.00 92 ARG A CA 1
ATOM 704 C C . ARG A 1 92 ? 13.443 -6.945 6.912 1.00 90.00 92 ARG A C 1
ATOM 706 O O . ARG A 1 92 ? 13.469 -7.781 7.808 1.00 90.00 92 ARG A O 1
ATOM 713 N N . ALA A 1 93 ? 13.631 -5.644 7.113 1.00 91.50 93 ALA A N 1
ATOM 714 C CA . ALA A 1 93 ? 13.823 -5.032 8.423 1.00 91.50 93 ALA A CA 1
ATOM 715 C C . ALA A 1 93 ? 12.509 -4.860 9.212 1.00 91.50 93 ALA A C 1
ATOM 717 O O . ALA A 1 93 ? 12.552 -4.517 10.389 1.00 91.50 93 ALA A O 1
ATOM 718 N N . SER A 1 94 ? 11.358 -5.166 8.599 1.00 90.31 94 SER A N 1
ATOM 719 C CA . SER A 1 94 ? 10.021 -4.974 9.183 1.00 90.31 94 SER A CA 1
ATOM 720 C C . SER A 1 94 ? 9.760 -3.521 9.597 1.00 90.31 94 SER A C 1
ATOM 722 O O . SER A 1 94 ? 9.225 -3.240 10.668 1.00 90.31 94 SER A O 1
ATOM 724 N N . GLU A 1 95 ? 10.203 -2.587 8.755 1.00 90.62 95 GLU A N 1
ATOM 725 C CA . GLU A 1 95 ? 10.071 -1.155 9.008 1.00 90.62 95 GLU A CA 1
ATOM 726 C C . GLU A 1 95 ? 8.645 -0.647 8.775 1.00 90.62 95 GLU A C 1
ATOM 728 O O . GLU A 1 95 ? 7.844 -1.232 8.039 1.00 90.62 95 GLU A O 1
ATOM 733 N N . LEU A 1 96 ? 8.349 0.489 9.403 1.00 90.62 96 LEU A N 1
ATOM 734 C CA . LEU A 1 96 ? 7.133 1.251 9.171 1.00 90.62 96 LEU A CA 1
ATOM 735 C C . LEU A 1 96 ? 7.358 2.227 8.011 1.00 90.62 96 LEU A C 1
ATOM 737 O O . LEU A 1 96 ? 8.302 3.023 8.033 1.00 90.62 96 LEU A O 1
ATOM 741 N N . VAL A 1 97 ? 6.493 2.178 7.004 1.00 91.75 97 VAL A N 1
ATOM 742 C CA . VAL A 1 97 ? 6.595 3.029 5.814 1.00 91.75 97 VAL A CA 1
ATOM 743 C C . VAL A 1 97 ? 5.254 3.672 5.501 1.00 91.75 97 VAL A C 1
ATOM 745 O O . VAL A 1 97 ? 4.200 3.147 5.850 1.00 91.75 97 VAL A O 1
ATOM 748 N N . GLU A 1 98 ? 5.285 4.793 4.800 1.00 91.31 98 GLU A N 1
ATOM 749 C CA . GLU A 1 98 ? 4.100 5.377 4.184 1.00 91.31 98 GLU A CA 1
ATOM 750 C C . GLU A 1 98 ? 4.063 4.981 2.713 1.00 91.31 98 GLU A C 1
ATOM 752 O O . GLU A 1 98 ? 5.086 4.986 2.020 1.00 91.31 98 GLU A O 1
ATOM 757 N N . MET A 1 99 ? 2.878 4.617 2.240 1.00 90.62 99 MET A N 1
ATOM 758 C CA . MET A 1 99 ? 2.627 4.230 0.863 1.00 90.62 99 MET A CA 1
ATOM 759 C C . MET A 1 99 ? 1.595 5.139 0.227 1.00 90.62 99 MET A C 1
ATOM 761 O O . MET A 1 99 ? 0.619 5.537 0.859 1.00 90.62 99 MET A O 1
ATOM 765 N N . ARG A 1 100 ? 1.814 5.414 -1.058 1.00 90.19 100 ARG A N 1
ATOM 766 C CA . ARG A 1 100 ? 0.890 6.149 -1.910 1.00 90.19 100 ARG A CA 1
ATOM 767 C C . ARG A 1 100 ? 0.612 5.352 -3.171 1.00 90.19 100 ARG A C 1
ATOM 769 O O . ARG A 1 100 ? 1.544 4.910 -3.846 1.00 90.19 100 ARG A O 1
ATOM 776 N N . HIS A 1 101 ? -0.662 5.214 -3.508 1.00 90.31 101 HIS A N 1
ATOM 777 C CA . HIS A 1 101 ? -1.105 4.632 -4.769 1.00 90.31 101 HIS A CA 1
ATOM 778 C C . HIS A 1 101 ? -1.924 5.648 -5.548 1.00 90.31 101 HIS A C 1
ATOM 780 O O . HIS A 1 101 ? -2.781 6.319 -4.981 1.00 90.31 101 HIS A O 1
ATOM 786 N N . GLU A 1 102 ? -1.656 5.748 -6.844 1.00 89.31 102 GLU A N 1
ATOM 787 C CA . GLU A 1 102 ? -2.382 6.610 -7.771 1.00 89.31 102 GLU A CA 1
ATOM 788 C C . GLU A 1 102 ? -2.994 5.746 -8.855 1.00 89.31 102 GLU A C 1
ATOM 790 O O . GLU A 1 102 ? -2.268 5.065 -9.581 1.00 89.31 102 GLU A O 1
ATOM 795 N N . TRP A 1 103 ? -4.317 5.757 -8.963 1.00 86.69 103 TRP A N 1
ATOM 796 C CA . TRP A 1 103 ? -5.024 5.020 -10.000 1.00 86.69 103 TRP A CA 1
ATOM 797 C C . TRP A 1 103 ? -5.236 5.905 -11.228 1.00 86.69 103 TRP A C 1
ATOM 799 O O . TRP A 1 103 ? -5.499 7.099 -11.086 1.00 86.69 103 TRP A O 1
ATOM 809 N N . PRO A 1 104 ? -5.165 5.341 -12.445 1.00 84.94 104 PRO A N 1
ATOM 810 C CA . PRO A 1 104 ? -5.272 6.094 -13.695 1.00 84.94 104 PRO A CA 1
ATOM 811 C C . PRO A 1 104 ? -6.728 6.483 -14.032 1.00 84.94 104 PRO A C 1
ATOM 813 O O . PRO A 1 104 ? -7.138 6.445 -15.189 1.00 84.94 104 PRO A O 1
ATOM 816 N N . THR A 1 105 ? -7.538 6.809 -13.023 1.00 79.56 105 THR A N 1
ATOM 817 C CA . THR A 1 105 ? -8.928 7.257 -13.167 1.00 79.56 105 THR A CA 1
ATOM 818 C C . THR A 1 105 ? -8.994 8.721 -13.593 1.00 79.56 105 THR A C 1
ATOM 820 O O . THR A 1 105 ? -8.017 9.463 -13.506 1.00 79.56 105 THR A O 1
ATOM 823 N N . THR A 1 106 ? -10.161 9.156 -14.069 1.00 76.25 106 THR A N 1
ATOM 824 C CA . THR A 1 106 ? -10.437 10.569 -14.368 1.00 76.25 106 THR A CA 1
ATOM 825 C C . THR A 1 106 ? -11.655 11.022 -13.553 1.00 76.25 106 THR A C 1
ATOM 827 O O . THR A 1 106 ? -12.757 10.579 -13.870 1.00 76.25 106 THR A O 1
ATOM 830 N N . PRO A 1 107 ? -11.501 11.882 -12.523 1.00 74.50 107 PRO A N 1
ATOM 831 C CA . PRO A 1 107 ? -10.248 12.437 -11.993 1.00 74.50 107 PRO A CA 1
ATOM 832 C C . PRO A 1 107 ? -9.351 11.366 -11.348 1.00 74.50 107 PRO A C 1
ATOM 834 O O . PRO A 1 107 ? -9.813 10.275 -11.007 1.00 74.50 107 PRO A O 1
ATOM 837 N N . ILE A 1 108 ? -8.056 11.669 -11.213 1.00 79.19 108 ILE A N 1
ATOM 838 C CA . ILE A 1 108 ? -7.092 10.757 -10.583 1.00 79.19 108 ILE A CA 1
ATOM 839 C C . ILE A 1 108 ? -7.472 10.586 -9.116 1.00 79.19 108 ILE A C 1
ATOM 841 O O . ILE A 1 108 ? -7.579 11.567 -8.382 1.00 79.19 108 ILE A O 1
ATOM 845 N N . ILE A 1 109 ? -7.635 9.333 -8.708 1.00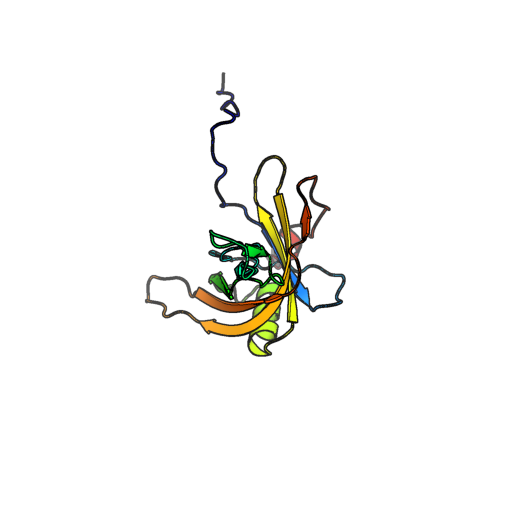 83.38 109 ILE A N 1
ATOM 846 C CA . ILE A 1 109 ? -7.811 8.948 -7.313 1.00 83.38 109 ILE A CA 1
ATOM 847 C C . ILE A 1 109 ? -6.437 8.578 -6.769 1.00 83.38 109 ILE A C 1
ATOM 849 O O . ILE A 1 109 ? -5.687 7.826 -7.401 1.00 83.38 109 ILE A O 1
ATOM 853 N N . SER A 1 110 ? -6.110 9.084 -5.584 1.00 87.25 110 SER A N 1
ATOM 854 C CA . SER A 1 110 ? -4.918 8.664 -4.854 1.00 87.25 110 SER A CA 1
ATOM 855 C C . SER A 1 110 ? -5.222 8.362 -3.394 1.00 87.25 110 SER A C 1
ATOM 857 O O . SER A 1 110 ? -6.079 8.997 -2.781 1.00 87.25 110 SER A O 1
ATOM 859 N N . ALA A 1 111 ? -4.514 7.377 -2.853 1.00 88.88 111 ALA A N 1
ATOM 860 C CA . ALA A 1 111 ? -4.624 6.957 -1.465 1.00 88.88 111 ALA A CA 1
ATOM 861 C C . ALA A 1 111 ? -3.247 6.985 -0.817 1.00 88.88 111 ALA A C 1
ATOM 863 O O . ALA A 1 111 ? -2.309 6.393 -1.356 1.00 88.88 111 ALA A O 1
ATOM 864 N N . GLU A 1 112 ? -3.151 7.628 0.341 1.00 90.62 112 GLU A N 1
ATOM 865 C CA . GLU A 1 112 ? -1.965 7.629 1.194 1.00 90.62 112 GLU A CA 1
ATOM 866 C C . GLU A 1 112 ? -2.279 6.945 2.522 1.00 90.62 112 GLU A C 1
ATOM 868 O O . GLU A 1 112 ? -3.319 7.205 3.128 1.00 90.62 112 GLU A O 1
ATOM 873 N N . TYR A 1 113 ? -1.398 6.055 2.972 1.00 89.19 113 TYR A N 1
ATOM 874 C CA . TYR A 1 113 ? -1.550 5.365 4.250 1.00 89.19 113 TYR A CA 1
ATOM 875 C C . TYR A 1 113 ? -0.218 4.881 4.813 1.00 89.19 113 TYR A C 1
ATOM 877 O O . TYR A 1 113 ? 0.745 4.644 4.082 1.00 89.19 113 TYR A O 1
ATOM 885 N N . GLU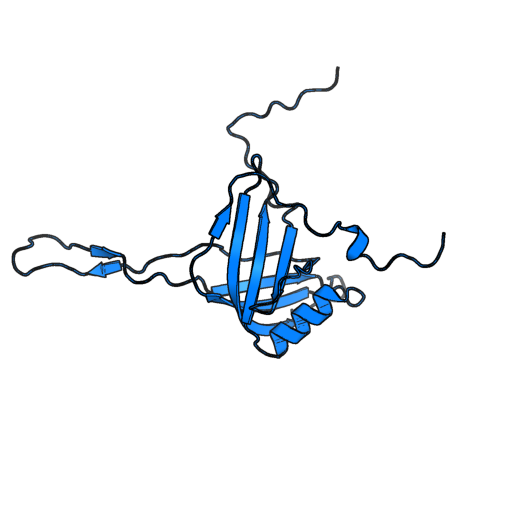 A 1 114 ? -0.187 4.671 6.124 1.00 90.31 114 GLU A N 1
ATOM 886 C CA . GLU A 1 114 ? 0.919 4.008 6.803 1.00 90.31 114 GLU A CA 1
ATOM 887 C C . GLU A 1 114 ? 0.767 2.484 6.690 1.00 90.31 114 GLU A C 1
ATOM 889 O O . GLU A 1 114 ? -0.336 1.934 6.731 1.00 90.31 114 GLU A O 1
ATOM 894 N N . VAL A 1 115 ? 1.876 1.769 6.542 1.00 90.31 115 VAL A N 1
ATOM 895 C CA . VAL A 1 115 ? 1.907 0.309 6.557 1.00 90.31 115 VAL A CA 1
ATOM 896 C C . VAL A 1 115 ? 3.112 -0.179 7.351 1.00 90.31 115 VAL A C 1
ATOM 898 O O . VAL A 1 115 ? 4.256 0.207 7.107 1.00 90.31 115 VAL A O 1
ATOM 901 N N . ALA A 1 116 ? 2.853 -1.075 8.299 1.00 91.00 116 ALA A N 1
ATOM 902 C CA . ALA A 1 116 ? 3.893 -1.862 8.938 1.00 91.00 116 ALA A CA 1
ATOM 903 C C . ALA A 1 116 ? 4.270 -3.016 8.014 1.00 91.00 116 ALA A C 1
ATOM 905 O O . ALA A 1 116 ? 3.425 -3.862 7.712 1.00 91.00 116 ALA A O 1
ATOM 906 N N . LEU A 1 117 ? 5.517 -3.057 7.547 1.00 91.38 117 LEU A N 1
ATOM 907 C CA . LEU A 1 117 ? 6.003 -4.166 6.735 1.00 91.38 117 LEU A CA 1
ATOM 908 C C . LEU A 1 117 ? 6.288 -5.367 7.646 1.00 91.38 117 LEU A C 1
ATOM 910 O O . LEU A 1 117 ? 6.914 -5.238 8.691 1.00 91.38 117 LEU A O 1
ATOM 914 N N . LEU A 1 118 ? 5.821 -6.550 7.253 1.00 90.81 118 LEU A N 1
ATOM 915 C CA . LEU A 1 118 ? 5.853 -7.783 8.053 1.00 90.81 118 LEU A CA 1
ATOM 916 C C . LEU A 1 118 ? 6.696 -8.888 7.404 1.00 90.81 118 LEU A C 1
ATOM 918 O O . LEU A 1 118 ? 6.571 -10.067 7.740 1.00 90.81 118 LEU A O 1
ATOM 922 N N . GLY A 1 119 ? 7.535 -8.522 6.438 1.00 87.50 119 GLY A N 1
ATOM 923 C CA . GLY A 1 119 ? 8.480 -9.430 5.809 1.00 87.50 119 GLY A CA 1
ATOM 924 C C . GLY A 1 119 ? 8.428 -9.430 4.288 1.00 87.50 119 GLY A C 1
ATOM 925 O O . GLY A 1 119 ? 7.466 -9.010 3.642 1.00 87.50 119 GLY A O 1
ATOM 926 N N . TYR A 1 120 ? 9.502 -9.969 3.723 1.00 91.44 120 TYR A N 1
ATOM 927 C CA . TYR A 1 120 ? 9.747 -10.082 2.293 1.00 91.44 120 TYR A CA 1
ATOM 928 C C . TYR A 1 120 ? 9.991 -11.547 1.936 1.00 91.44 120 TYR A C 1
ATOM 930 O O . TYR A 1 120 ? 10.829 -12.208 2.552 1.00 91.44 120 TYR A O 1
ATOM 938 N N . ARG A 1 121 ? 9.322 -12.046 0.896 1.00 90.56 121 ARG A N 1
ATOM 939 C CA . ARG A 1 121 ? 9.584 -13.371 0.320 1.00 90.56 121 ARG A CA 1
ATOM 940 C C . ARG A 1 121 ? 9.660 -13.305 -1.196 1.00 90.56 121 ARG A C 1
ATOM 942 O O . ARG A 1 121 ? 8.981 -12.501 -1.828 1.00 90.56 121 ARG A O 1
ATOM 949 N N . VAL A 1 122 ? 10.464 -14.184 -1.778 1.00 88.94 122 VAL A N 1
ATOM 950 C CA . VAL A 1 122 ? 10.440 -14.450 -3.219 1.00 88.94 122 VAL A CA 1
ATOM 951 C C . VAL A 1 122 ? 9.402 -15.540 -3.465 1.00 88.94 122 VAL A C 1
ATOM 953 O O . VAL A 1 122 ? 9.324 -16.499 -2.697 1.00 88.94 122 VAL A O 1
ATOM 956 N N . VAL A 1 123 ? 8.560 -15.356 -4.476 1.00 87.81 123 VAL A N 1
ATOM 957 C CA . VAL A 1 123 ? 7.567 -16.359 -4.875 1.00 87.81 123 VAL A CA 1
ATOM 958 C C . VAL A 1 123 ? 8.281 -17.477 -5.618 1.00 87.81 123 VAL A C 1
ATOM 960 O O . VAL A 1 123 ? 9.246 -17.225 -6.343 1.00 87.81 123 VAL A O 1
ATOM 963 N N . GLU A 1 124 ? 7.798 -18.707 -5.453 1.00 85.12 124 GLU A N 1
ATOM 964 C CA . GLU A 1 124 ? 8.209 -19.815 -6.309 1.00 85.12 124 GLU A CA 1
ATOM 965 C C . GLU A 1 124 ? 8.135 -19.392 -7.781 1.00 85.12 124 GLU A C 1
ATOM 967 O O . GLU A 1 124 ? 7.189 -18.732 -8.206 1.00 85.12 124 GLU A O 1
ATOM 972 N N . THR A 1 125 ? 9.193 -19.690 -8.526 1.00 84.06 125 THR A N 1
ATOM 973 C CA . THR A 1 125 ? 9.355 -19.256 -9.912 1.00 84.06 125 THR A CA 1
ATOM 974 C C . THR A 1 125 ? 9.749 -20.471 -10.738 1.00 84.06 125 THR A C 1
ATOM 976 O O . THR A 1 125 ? 10.683 -21.189 -10.373 1.00 84.06 125 THR A O 1
ATOM 979 N N . SER A 1 126 ? 9.044 -20.707 -11.841 1.00 84.25 126 SER A N 1
ATOM 980 C CA . SER A 1 126 ? 9.411 -21.730 -12.824 1.00 84.25 126 SER A CA 1
ATOM 981 C C . SER A 1 126 ? 10.357 -21.167 -13.899 1.00 84.25 126 SER A C 1
ATOM 983 O O . SER A 1 126 ? 10.508 -19.957 -14.036 1.00 84.25 126 SER A O 1
ATOM 985 N N . ASN A 1 127 ? 11.001 -22.034 -14.694 1.00 76.88 127 ASN A N 1
ATOM 986 C CA . ASN A 1 127 ? 12.010 -21.640 -15.699 1.00 76.88 127 ASN A CA 1
ATOM 987 C C . ASN A 1 127 ? 11.503 -20.614 -16.741 1.00 76.88 127 ASN A C 1
ATOM 989 O O . ASN A 1 127 ? 12.290 -19.915 -17.369 1.00 76.88 127 ASN A O 1
ATOM 993 N N . THR A 1 128 ? 10.189 -20.533 -16.949 1.00 82.31 128 THR A N 1
ATOM 994 C CA . THR A 1 128 ? 9.553 -19.641 -17.932 1.00 82.31 128 THR A CA 1
ATOM 995 C C . THR A 1 128 ? 8.974 -18.366 -17.322 1.00 82.31 128 THR A C 1
ATOM 997 O O . THR A 1 128 ? 8.472 -17.517 -18.055 1.00 82.31 128 THR A O 1
ATOM 1000 N N . GLU A 1 129 ? 9.000 -18.226 -15.997 1.00 84.38 129 GLU A N 1
ATOM 1001 C CA . GLU A 1 129 ? 8.366 -17.117 -15.286 1.00 84.38 129 GLU A CA 1
ATOM 1002 C C . GLU A 1 129 ? 9.391 -16.097 -14.791 1.00 84.38 129 GLU A C 1
ATOM 1004 O O . GLU A 1 129 ? 10.525 -16.414 -14.436 1.00 84.38 129 GLU A O 1
ATOM 1009 N N . THR A 1 130 ? 8.977 -14.832 -14.741 1.00 84.31 130 THR A N 1
ATOM 1010 C CA . THR A 1 130 ? 9.781 -13.781 -14.117 1.00 84.31 130 THR A CA 1
ATOM 1011 C C . THR A 1 130 ? 9.778 -13.946 -12.603 1.00 84.31 130 THR A C 1
ATOM 1013 O O . THR A 1 130 ? 8.729 -14.206 -12.014 1.00 84.31 130 THR A O 1
ATOM 1016 N N . VAL A 1 131 ? 10.920 -13.693 -11.962 1.00 88.12 131 VAL A N 1
ATOM 1017 C CA . VAL A 1 131 ? 11.030 -13.722 -10.500 1.00 88.12 131 VAL A CA 1
ATOM 1018 C C . VAL A 1 131 ? 10.106 -12.672 -9.883 1.00 88.12 131 VAL A C 1
ATOM 1020 O O . VAL A 1 131 ? 10.253 -11.471 -10.128 1.00 88.12 131 VAL A O 1
ATOM 1023 N N . ASN A 1 132 ? 9.182 -13.128 -9.042 1.00 91.62 132 ASN A N 1
ATOM 1024 C CA . ASN A 1 132 ? 8.249 -12.270 -8.321 1.00 91.62 132 ASN A CA 1
ATOM 1025 C C . ASN A 1 132 ? 8.594 -12.224 -6.832 1.00 91.62 132 ASN A C 1
ATOM 1027 O O . ASN A 1 132 ? 9.111 -13.181 -6.257 1.00 91.62 132 ASN A O 1
ATOM 1031 N N . PHE A 1 133 ? 8.275 -11.111 -6.188 1.00 91.38 133 PHE A N 1
ATOM 1032 C CA . PHE A 1 133 ? 8.387 -10.944 -4.749 1.00 91.38 133 PHE A CA 1
ATOM 1033 C C . PHE A 1 133 ? 7.033 -10.607 -4.135 1.00 91.38 133 PHE A C 1
ATOM 1035 O O . PHE A 1 133 ? 6.131 -10.097 -4.801 1.00 91.38 133 PHE A O 1
ATOM 1042 N N . VAL A 1 134 ? 6.914 -10.896 -2.844 1.00 93.06 134 VAL A N 1
ATOM 1043 C CA . VAL A 1 134 ? 5.768 -10.535 -2.017 1.00 93.06 134 VAL A CA 1
ATOM 1044 C C . VAL A 1 134 ? 6.268 -9.860 -0.754 1.00 93.06 134 VAL A C 1
ATOM 1046 O O . VAL A 1 134 ? 7.123 -10.407 -0.054 1.00 93.06 134 VAL A O 1
ATOM 1049 N N . VAL A 1 135 ? 5.694 -8.702 -0.456 1.00 92.69 135 VAL A N 1
ATOM 1050 C CA . VAL A 1 135 ? 5.833 -8.004 0.818 1.00 92.69 135 VAL A CA 1
ATOM 1051 C C . VAL A 1 135 ? 4.497 -8.076 1.539 1.00 92.69 135 VAL A 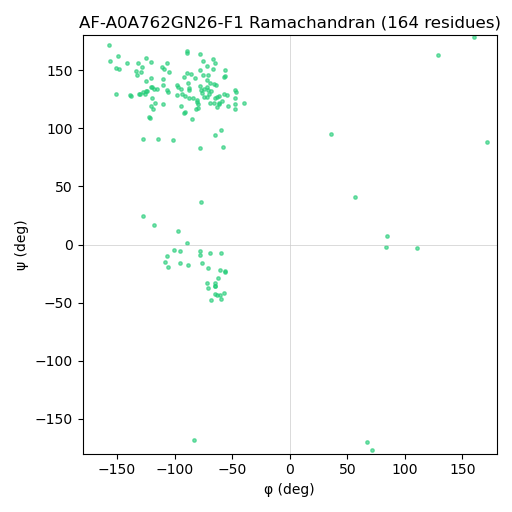C 1
ATOM 1053 O O . VAL A 1 135 ? 3.472 -7.646 1.009 1.00 92.69 135 VAL A O 1
ATOM 1056 N N . LYS A 1 136 ? 4.504 -8.657 2.738 1.00 91.44 136 LYS A N 1
ATOM 1057 C CA . LYS A 1 136 ? 3.334 -8.636 3.617 1.00 91.44 136 LYS A CA 1
ATOM 1058 C C . LYS A 1 136 ? 3.391 -7.396 4.491 1.00 91.44 136 LYS A C 1
ATOM 1060 O O . LYS A 1 136 ? 4.479 -6.968 4.863 1.00 91.44 136 LYS A O 1
ATOM 1065 N N . GLY A 1 137 ? 2.240 -6.849 4.841 1.00 89.81 137 GLY A N 1
ATOM 1066 C CA . GLY A 1 137 ? 2.155 -5.738 5.775 1.00 89.81 137 GLY A CA 1
ATOM 1067 C C . GLY A 1 137 ? 0.794 -5.647 6.443 1.00 89.81 137 GLY A C 1
ATOM 1068 O O . GLY A 1 137 ? -0.135 -6.348 6.052 1.00 89.81 137 GLY A O 1
ATOM 1069 N N . LYS A 1 138 ? 0.675 -4.771 7.434 1.00 88.75 138 LYS A N 1
ATOM 1070 C CA . LYS A 1 138 ? -0.601 -4.381 8.042 1.00 88.75 138 LYS A CA 1
ATOM 1071 C C . LYS A 1 138 ? -0.771 -2.885 7.848 1.00 88.75 138 LYS A C 1
ATOM 1073 O O . LYS A 1 138 ? 0.142 -2.121 8.164 1.00 88.75 138 LYS A O 1
ATOM 1078 N N . GLN A 1 139 ? -1.896 -2.479 7.266 1.00 86.81 139 GLN A N 1
ATOM 1079 C CA . GLN A 1 139 ? -2.186 -1.061 7.101 1.00 86.81 139 GLN A CA 1
ATOM 1080 C C . GLN A 1 139 ? -2.484 -0.441 8.467 1.00 86.81 139 GLN A C 1
ATOM 1082 O O . GLN A 1 139 ? -3.318 -0.949 9.213 1.00 86.81 139 GLN A O 1
ATOM 1087 N N . ASN A 1 140 ? -1.816 0.668 8.758 1.00 83.12 140 ASN A N 1
ATOM 1088 C CA . ASN A 1 140 ? -1.984 1.445 9.971 1.00 83.12 140 ASN A CA 1
ATOM 1089 C C . ASN A 1 140 ? -2.633 2.791 9.655 1.00 83.12 140 ASN A C 1
ATOM 1091 O O . ASN A 1 140 ? -2.474 3.353 8.570 1.00 83.12 140 ASN A O 1
ATOM 1095 N N . GLY A 1 141 ? -3.334 3.326 10.651 1.00 78.19 141 GLY A N 1
ATOM 1096 C CA . GLY A 1 141 ? -3.941 4.646 10.562 1.00 78.19 141 GLY A CA 1
ATOM 1097 C C . GLY A 1 141 ? -5.080 4.732 9.547 1.00 78.19 141 GLY A C 1
ATOM 1098 O O . GLY A 1 141 ? -5.593 3.733 9.033 1.00 78.19 141 GLY A O 1
ATOM 1099 N N . LEU A 1 142 ? -5.511 5.965 9.302 1.00 81.88 142 LEU A N 1
ATOM 1100 C CA . LEU A 1 142 ? -6.558 6.272 8.336 1.00 81.88 142 LEU A CA 1
ATOM 1101 C C . LEU A 1 142 ? -5.942 6.494 6.956 1.00 81.88 142 LEU A C 1
ATOM 1103 O O . LEU A 1 142 ? -4.912 7.152 6.831 1.00 81.88 142 LEU A O 1
ATOM 1107 N N . VAL A 1 143 ? -6.604 5.972 5.928 1.00 86.06 143 VAL A N 1
ATOM 1108 C CA . VAL A 1 143 ? -6.282 6.269 4.536 1.00 86.06 143 VAL A CA 1
ATOM 1109 C C . VAL A 1 143 ? -6.721 7.694 4.234 1.00 86.06 143 VAL A C 1
ATOM 1111 O O . VAL A 1 143 ? -7.881 8.059 4.440 1.00 86.06 143 VAL A O 1
ATOM 1114 N N . ILE A 1 144 ? -5.799 8.488 3.710 1.00 86.81 144 ILE A N 1
ATOM 1115 C CA . ILE A 1 144 ? -6.086 9.815 3.181 1.00 86.81 144 ILE A CA 1
ATOM 1116 C C . ILE A 1 144 ? -6.386 9.654 1.694 1.00 86.81 144 ILE A C 1
ATOM 1118 O O . ILE A 1 144 ? -5.508 9.292 0.909 1.00 86.81 144 ILE A O 1
ATOM 1122 N N . TRP A 1 145 ? -7.637 9.912 1.320 1.00 86.00 145 TRP A N 1
ATOM 1123 C CA . TRP A 1 145 ? -8.085 9.914 -0.070 1.00 86.00 145 TRP A CA 1
ATOM 1124 C C . TRP A 1 145 ? -7.957 11.317 -0.655 1.00 86.00 145 TRP A C 1
ATOM 1126 O O . TRP A 1 145 ? -8.469 12.278 -0.079 1.00 86.00 145 TRP A O 1
ATOM 1136 N N . ASN A 1 146 ? -7.291 11.431 -1.803 1.00 82.38 146 ASN A N 1
ATOM 1137 C CA . ASN A 1 146 ? -7.233 12.672 -2.565 1.00 82.38 146 ASN A CA 1
ATOM 1138 C C . ASN A 1 146 ? -7.798 12.430 -3.968 1.00 82.38 146 ASN A C 1
ATOM 1140 O O . ASN A 1 146 ? -7.151 11.788 -4.800 1.00 82.38 146 ASN A O 1
ATOM 1144 N N . ASP A 1 147 ? -8.986 12.990 -4.209 1.00 67.38 147 ASP A N 1
ATOM 1145 C CA . ASP A 1 147 ? -9.761 12.833 -5.451 1.00 67.38 147 ASP A CA 1
ATOM 1146 C C . ASP A 1 147 ? -9.564 13.998 -6.442 1.00 67.38 147 ASP A C 1
ATOM 1148 O O . ASP A 1 147 ? -10.313 14.147 -7.405 1.00 67.38 147 ASP A O 1
ATOM 1152 N N . ASN A 1 148 ? -8.571 14.865 -6.211 1.00 49.12 148 ASN A N 1
ATOM 1153 C CA . ASN A 1 148 ? -8.281 16.013 -7.069 1.00 49.12 148 ASN A CA 1
ATOM 1154 C C . ASN A 1 148 ? -6.773 16.180 -7.292 1.00 49.12 148 ASN A C 1
ATOM 1156 O O . ASN A 1 148 ? -6.015 16.251 -6.331 1.00 49.12 148 ASN A O 1
ATOM 1160 N N . ALA A 1 149 ? -6.394 16.280 -8.573 1.00 44.62 149 ALA A N 1
ATOM 1161 C CA . ALA A 1 149 ? -5.105 16.725 -9.116 1.00 44.62 149 ALA A CA 1
ATOM 1162 C C . ALA A 1 149 ? -3.852 16.338 -8.302 1.00 44.62 149 ALA A C 1
ATOM 1164 O O . ALA A 1 149 ? -3.407 17.050 -7.405 1.00 44.62 149 ALA A O 1
ATOM 1165 N N . THR A 1 150 ? -3.248 15.222 -8.704 1.00 43.12 150 THR A N 1
ATOM 1166 C CA . THR A 1 150 ? -1.919 14.740 -8.318 1.00 43.12 150 THR A CA 1
ATOM 1167 C C . THR A 1 150 ? -0.882 15.866 -8.223 1.00 43.12 150 THR A C 1
ATOM 1169 O O . THR A 1 150 ? -0.619 16.558 -9.207 1.00 43.12 150 THR A O 1
ATOM 1172 N N . ALA A 1 151 ? -0.263 16.034 -7.049 1.00 42.28 151 ALA A N 1
ATOM 1173 C CA . ALA A 1 151 ? 0.984 16.787 -6.925 1.00 42.28 151 ALA A CA 1
ATOM 1174 C C . ALA A 1 151 ? 2.039 16.177 -7.869 1.00 42.28 151 ALA A C 1
ATOM 1176 O O . ALA A 1 151 ? 2.032 14.976 -8.097 1.00 42.28 151 ALA A O 1
ATOM 1177 N N . ALA A 1 152 ? 2.925 16.975 -8.462 1.00 45.06 152 ALA A N 1
ATOM 1178 C CA . ALA A 1 152 ? 3.976 16.434 -9.323 1.00 45.06 152 ALA A CA 1
ATOM 1179 C C . ALA A 1 152 ? 4.917 15.529 -8.498 1.00 45.06 152 ALA A C 1
ATOM 1181 O O . ALA A 1 152 ? 5.542 15.992 -7.544 1.00 45.06 152 ALA A O 1
ATOM 1182 N N . PHE A 1 153 ? 4.991 14.245 -8.853 1.00 54.09 153 PHE A N 1
ATOM 1183 C CA . PHE A 1 153 ? 5.875 13.245 -8.241 1.00 54.09 153 PHE A CA 1
ATOM 1184 C C . PHE A 1 153 ? 7.028 12.920 -9.187 1.00 54.09 153 PHE A C 1
ATOM 1186 O O . PHE A 1 153 ? 6.871 13.136 -10.388 1.00 54.09 153 PHE A O 1
ATOM 1193 N N . PRO A 1 154 ? 8.172 12.427 -8.669 1.00 53.88 154 PRO A N 1
ATOM 1194 C CA . PRO A 1 154 ? 9.367 12.197 -9.472 1.00 53.88 154 PRO A CA 1
ATOM 1195 C C . PRO A 1 154 ? 9.037 11.459 -10.769 1.00 53.88 154 PRO A C 1
ATOM 1197 O O . PRO A 1 154 ? 8.390 10.405 -10.741 1.00 53.88 154 PRO A O 1
ATOM 1200 N N . ASP A 1 1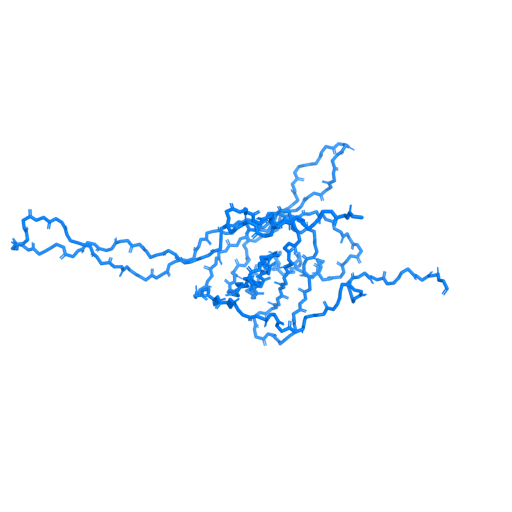55 ? 9.464 12.062 -11.881 1.00 49.78 155 ASP A N 1
ATOM 1201 C CA . ASP A 1 155 ? 9.275 11.526 -13.221 1.00 49.78 155 ASP A CA 1
ATOM 1202 C C . ASP A 1 155 ? 9.869 10.120 -13.325 1.00 49.78 155 ASP A C 1
ATOM 1204 O O . ASP A 1 155 ? 10.836 9.758 -12.647 1.00 49.78 155 ASP A O 1
ATOM 1208 N N . ASP A 1 156 ? 9.264 9.315 -14.195 1.00 43.53 156 ASP A N 1
ATOM 1209 C CA . ASP A 1 156 ? 9.633 7.919 -14.420 1.00 43.53 156 ASP A CA 1
ATOM 1210 C C . ASP A 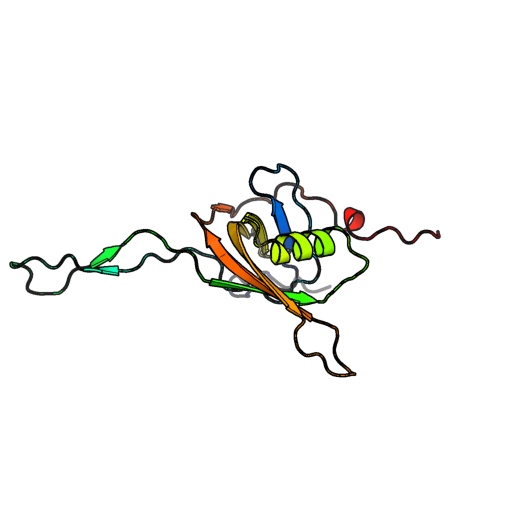1 156 ? 11.123 7.756 -14.805 1.00 43.53 156 ASP A C 1
ATOM 1212 O O . ASP A 1 156 ? 11.714 6.719 -14.488 1.00 43.53 156 ASP A O 1
ATOM 1216 N N . ASP A 1 157 ? 11.738 8.810 -15.356 1.00 45.16 157 ASP A N 1
ATOM 1217 C CA . ASP A 1 157 ? 13.150 8.893 -15.751 1.00 45.16 157 ASP A CA 1
ATOM 1218 C C . ASP A 1 157 ? 14.130 8.95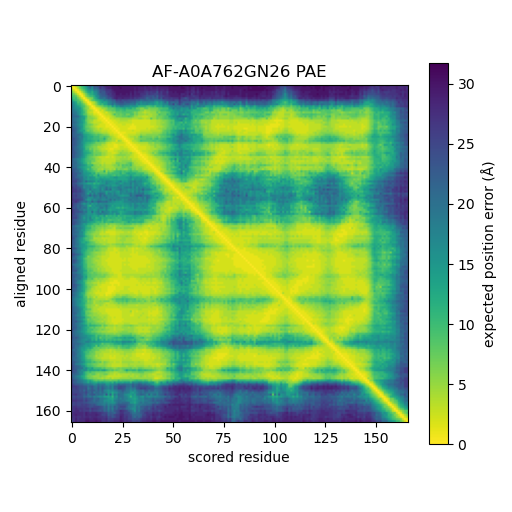1 -14.566 1.00 45.16 157 ASP A C 1
ATOM 1220 O O . ASP A 1 157 ? 15.301 8.613 -14.717 1.00 45.16 157 ASP A O 1
ATOM 1224 N N . ALA A 1 158 ? 13.681 9.320 -13.361 1.00 44.66 158 ALA A N 1
ATOM 1225 C CA . ALA A 1 158 ? 14.541 9.315 -12.172 1.00 44.66 158 ALA A CA 1
ATOM 1226 C C . ALA A 1 158 ? 14.773 7.897 -11.609 1.00 44.66 158 ALA A C 1
ATOM 1228 O O . ALA A 1 158 ? 15.670 7.685 -10.793 1.00 44.66 158 ALA A O 1
ATOM 1229 N N . ALA A 1 159 ? 13.956 6.915 -12.017 1.00 39.84 159 ALA A N 1
ATOM 1230 C CA . ALA A 1 159 ? 13.997 5.540 -11.512 1.00 39.84 159 ALA A CA 1
ATOM 1231 C C . ALA A 1 159 ? 14.546 4.518 -12.524 1.00 39.84 159 ALA A C 1
ATOM 1233 O O . ALA A 1 159 ? 14.887 3.396 -12.129 1.00 39.84 159 ALA A O 1
ATOM 1234 N N . SER A 1 160 ? 14.641 4.869 -13.806 1.00 42.12 160 SER A N 1
ATOM 1235 C CA . SER A 1 160 ? 15.494 4.149 -14.748 1.00 42.12 160 SER A CA 1
ATOM 1236 C C . SER A 1 160 ? 16.890 4.731 -14.616 1.00 42.12 160 SER A C 1
ATOM 1238 O O . SER A 1 160 ? 17.122 5.861 -15.031 1.00 42.12 160 SER A O 1
ATOM 1240 N N . GLY A 1 161 ? 17.825 3.982 -14.025 1.00 40.50 161 GLY A N 1
ATOM 1241 C CA . GLY A 1 161 ? 19.235 4.284 -14.243 1.00 40.50 161 GLY A CA 1
ATOM 1242 C C . GLY A 1 161 ? 19.420 4.458 -15.745 1.00 40.50 161 GLY A C 1
ATOM 1243 O O . GLY A 1 161 ? 19.084 3.541 -16.494 1.00 40.50 161 GLY A O 1
ATOM 1244 N N . ALA A 1 162 ? 19.810 5.664 -16.156 1.00 31.61 162 ALA A N 1
ATOM 1245 C CA . ALA A 1 162 ? 20.106 5.963 -17.542 1.00 31.61 162 ALA A CA 1
ATOM 1246 C C . ALA A 1 162 ? 21.003 4.847 -18.079 1.00 31.61 162 ALA A C 1
ATOM 1248 O O . ALA A 1 162 ? 21.977 4.477 -17.412 1.00 31.61 162 ALA A O 1
ATOM 1249 N N . ASP A 1 163 ? 20.653 4.305 -19.243 1.00 36.88 163 ASP A N 1
ATOM 1250 C CA . ASP A 1 163 ? 21.627 3.578 -20.045 1.00 36.88 163 ASP A CA 1
ATOM 1251 C C . ASP A 1 163 ? 22.817 4.529 -20.234 1.00 36.88 163 ASP A C 1
ATOM 1253 O O . ASP A 1 163 ? 22.636 5.636 -20.753 1.00 36.88 163 ASP A O 1
ATOM 1257 N N . PRO A 1 164 ? 24.024 4.178 -19.764 1.00 38.38 164 PRO A N 1
ATOM 1258 C CA . PRO A 1 164 ? 25.207 4.919 -20.132 1.00 38.38 164 PRO A CA 1
ATOM 1259 C C . PRO A 1 164 ? 25.560 4.463 -21.545 1.00 38.38 164 PRO A C 1
ATOM 1261 O O . PRO A 1 164 ? 26.312 3.510 -21.659 1.00 38.38 164 PRO A O 1
ATOM 1264 N N . ASP A 1 165 ? 24.925 5.037 -22.570 1.00 42.78 165 ASP A N 1
ATOM 1265 C CA . ASP A 1 165 ? 25.433 5.159 -23.949 1.00 42.78 165 ASP A CA 1
ATOM 1266 C C . ASP A 1 165 ? 24.323 5.684 -24.889 1.00 42.78 165 ASP A C 1
ATOM 1268 O O . ASP A 1 165 ? 23.614 4.913 -25.538 1.00 42.78 165 ASP A O 1
ATOM 1272 N N . GLU A 1 166 ? 24.214 7.013 -24.996 1.00 37.28 166 GLU A N 1
ATOM 1273 C CA . GLU A 1 166 ? 23.981 7.710 -26.275 1.00 37.28 166 GLU A CA 1
ATOM 1274 C C . GLU A 1 166 ? 24.751 9.041 -26.297 1.00 37.28 166 GLU A C 1
ATOM 1276 O O . GLU A 1 166 ? 24.722 9.770 -25.275 1.00 37.28 166 GLU A O 1
#

pLDDT: mean 77.67, std 16.54, range [31.61, 93.06]

Nearest PDB structures (foldseek):
  9mfe-assembly1_A  TM=8.316E-01  e=5.197E-08  Escherichia phage YDC107_1
  8k36-assembly1_B  TM=8.194E-01  e=6.033E-07  Escherichia phage Lambda
  8xpm-assembly1_r2  TM=8.366E-01  e=1.016E-06  Escherichia phage Lambda
  8qhs-assembly1_A  TM=7.944E-01  e=1.180E-05  Listeria monocytogenes 10403S
  8kee-assembly1_S  TM=5.409E-01  e=8.567E-05  unclassified Caudoviricetes

Mean predicted aligned error: 10.95 Å

Secondary structure (DSSP, 8-state):
--------TTPPPPSTT-EEEEEETT----EE-TTEEE----S-BPPEEE---TT-SS--EEE---BPPEEEEEEE--TT-HHHHHHHHHHHHT-EEEEEEEE--SSPEEEEEEEEEEEEEEPP--TTS--EEEEEEEEEEEEEEE-S-------GGGTSPPPS--

Foldseek 3Di:
DDDPPDVPVPDDADQPPKWKWKDAPPDPATFTQPFWPDWPDFFWAFDWDWDDDPPDPDTDTDTHDIFFDKTKTKGFDDPPWPSNVVVQVCLQVQGKMKMKIWGPDVVIKMKIFIKGWDHKDWDDADPPGGIMIIIIITTDDGIDIDRDDDDDHDDPVVGPPDDPDD

Solvent-accessible surface area (backbone atoms only — not comparable to full-atom values): 9858 Å² total; per-residue (Å²): 140,77,82,77,80,69,87,54,93,83,66,81,73,63,69,79,72,51,46,40,32,35,29,55,66,91,58,89,65,75,37,60,44,72,52,65,80,40,68,57,76,85,62,67,52,53,51,79,39,80,64,58,49,97,84,51,94,59,90,39,72,44,79,44,74,71,44,36,46,72,31,53,34,28,25,49,68,56,91,88,28,63,52,42,52,50,51,51,47,40,18,62,68,44,37,55,28,34,37,38,42,34,41,64,43,90,67,37,40,31,41,35,34,39,32,40,25,70,28,60,45,73,48,92,62,57,100,90,50,76,57,33,34,38,36,36,29,40,36,38,77,73,62,47,76,43,69,64,76,78,73,95,65,85,57,75,70,82,63,46,80,73,78,94,81,131

Radius of gyration: 20.09 Å; Cα contacts (8 Å, |Δi|>4): 321; chains: 1; bounding box: 62×38×67 Å

Organism: Salmonella enterica (NCBI:txid28901)